Protein AF-A0A821ZAD5-F1 (afdb_monomer_lite)

pLDDT: mean 83.88, std 9.3, range [55.62, 96.25]

Structure (mmCIF, N/CA/C/O backbone):
data_AF-A0A821ZAD5-F1
#
_entry.id   AF-A0A821ZAD5-F1
#
loop_
_atom_site.group_PDB
_atom_site.id
_atom_site.type_symbol
_atom_site.label_atom_id
_atom_site.label_alt_id
_atom_site.label_comp_id
_atom_site.label_asym_id
_atom_site.label_entity_id
_atom_site.label_seq_id
_atom_site.pdbx_PDB_ins_code
_atom_site.Cartn_x
_atom_site.Cartn_y
_atom_site.Cartn_z
_atom_site.occupancy
_atom_site.B_iso_or_equiv
_atom_site.auth_seq_id
_atom_site.auth_comp_id
_atom_site.auth_asym_id
_atom_site.auth_atom_id
_atom_site.pdbx_PDB_model_num
ATOM 1 N N . MET A 1 1 ? -7.448 2.677 -3.774 1.00 64.00 1 MET A N 1
ATOM 2 C CA . MET A 1 1 ? -8.895 2.393 -3.935 1.00 64.00 1 MET A CA 1
ATOM 3 C C . MET A 1 1 ? -9.328 1.133 -3.198 1.00 64.00 1 MET A 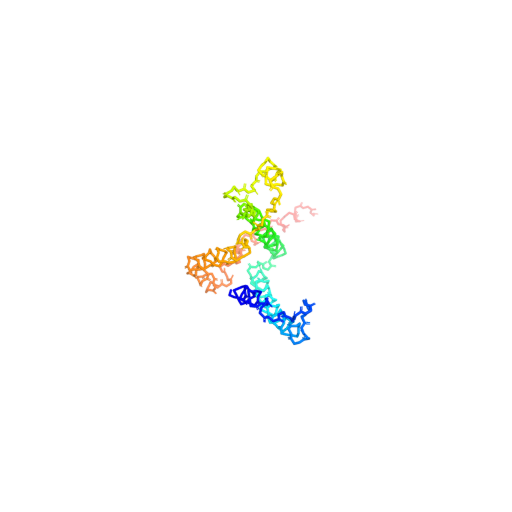C 1
ATOM 5 O O . MET A 1 1 ? -10.256 1.226 -2.411 1.00 64.00 1 MET A O 1
ATOM 9 N N . VAL A 1 2 ? -8.631 -0.002 -3.341 1.00 78.38 2 VAL A N 1
ATOM 10 C CA . VAL A 1 2 ? -8.963 -1.233 -2.590 1.00 78.38 2 VAL A CA 1
ATOM 11 C C . VAL A 1 2 ? -8.879 -1.059 -1.061 1.00 78.38 2 VAL A C 1
ATOM 13 O O . VAL A 1 2 ? -9.683 -1.635 -0.340 1.00 78.38 2 VAL A O 1
ATOM 16 N N . GLY A 1 3 ? -8.003 -0.179 -0.558 1.00 82.19 3 GLY A N 1
ATOM 17 C CA . GLY A 1 3 ? -7.950 0.165 0.872 1.00 82.19 3 GLY A CA 1
ATOM 18 C C . GLY A 1 3 ? -9.243 0.775 1.436 1.00 82.19 3 GLY A C 1
ATOM 19 O O . GLY A 1 3 ? -9.607 0.468 2.564 1.00 82.19 3 GLY A O 1
ATOM 20 N N . ILE A 1 4 ? -9.991 1.559 0.645 1.00 86.50 4 ILE A N 1
ATOM 21 C CA . ILE A 1 4 ? -11.303 2.086 1.067 1.00 86.50 4 ILE A CA 1
ATOM 22 C C . ILE A 1 4 ? -12.317 0.943 1.163 1.00 86.50 4 ILE A C 1
ATOM 24 O O . ILE A 1 4 ? -13.084 0.882 2.115 1.00 86.50 4 ILE A O 1
ATOM 28 N N . ILE A 1 5 ? -12.294 0.014 0.201 1.00 86.69 5 ILE A N 1
ATOM 29 C CA . ILE A 1 5 ? -13.182 -1.158 0.192 1.00 86.69 5 ILE A CA 1
ATOM 30 C C . ILE A 1 5 ? -12.944 -2.009 1.447 1.00 86.69 5 ILE A C 1
ATOM 32 O O . ILE A 1 5 ? -13.899 -2.396 2.114 1.00 86.69 5 ILE A O 1
ATOM 36 N N . MET A 1 6 ? -11.677 -2.235 1.807 1.00 86.25 6 MET A N 1
ATOM 37 C CA . MET A 1 6 ? -11.309 -2.945 3.036 1.00 86.25 6 MET A CA 1
ATOM 38 C C . MET A 1 6 ? -11.758 -2.191 4.293 1.00 86.25 6 MET A C 1
ATOM 40 O O . MET A 1 6 ? -12.313 -2.807 5.195 1.00 86.25 6 MET A O 1
ATOM 44 N N . ALA A 1 7 ? -11.594 -0.866 4.344 1.00 88.75 7 ALA A N 1
ATOM 45 C CA . ALA A 1 7 ? -12.035 -0.075 5.490 1.00 88.75 7 ALA A CA 1
ATOM 46 C C . ALA A 1 7 ? -13.561 -0.099 5.670 1.00 88.75 7 ALA A C 1
ATOM 48 O O . ALA A 1 7 ? -14.046 -0.258 6.787 1.00 88.75 7 ALA A O 1
ATOM 49 N N . VAL A 1 8 ? -14.325 -0.014 4.577 1.00 88.50 8 VAL A N 1
ATOM 50 C CA . VAL A 1 8 ? -15.790 -0.159 4.607 1.00 88.50 8 VAL A CA 1
ATOM 51 C C . VAL A 1 8 ? -16.188 -1.564 5.064 1.00 88.50 8 VAL A C 1
ATOM 53 O O . VAL A 1 8 ? -17.095 -1.708 5.880 1.00 88.50 8 VAL A O 1
ATOM 56 N N . PHE A 1 9 ? -15.492 -2.602 4.597 1.00 89.94 9 PHE A N 1
ATOM 57 C CA . PHE A 1 9 ? -15.729 -3.975 5.042 1.00 89.94 9 PHE A CA 1
ATOM 58 C C . PHE A 1 9 ? -15.503 -4.140 6.557 1.00 89.94 9 PHE A C 1
ATOM 60 O O . PHE A 1 9 ? -16.362 -4.685 7.255 1.00 89.94 9 PHE A O 1
ATOM 67 N N . VAL A 1 10 ? -14.403 -3.597 7.089 1.00 89.19 10 VAL A N 1
ATOM 68 C CA . VAL A 1 10 ? -14.115 -3.598 8.536 1.00 89.19 10 VAL A CA 1
ATOM 69 C C . VAL A 1 10 ? -15.172 -2.804 9.310 1.00 89.19 10 VAL A C 1
ATOM 71 O O . VAL A 1 10 ? -15.643 -3.263 10.347 1.00 89.19 10 VAL A O 1
ATOM 74 N N . TYR A 1 11 ? -15.627 -1.670 8.778 1.00 88.56 11 TYR A N 1
ATOM 75 C CA . TYR A 1 11 ? -16.663 -0.855 9.416 1.00 88.56 11 TYR A CA 1
ATOM 76 C C . TYR A 1 11 ? -18.010 -1.583 9.554 1.00 88.56 11 TYR A C 1
ATOM 78 O O . TYR A 1 11 ? -18.692 -1.438 10.565 1.00 88.56 11 TYR A O 1
ATOM 86 N N . ILE A 1 12 ? -18.390 -2.397 8.564 1.00 89.06 12 ILE A N 1
ATOM 87 C CA . ILE A 1 12 ? -19.655 -3.155 8.579 1.00 89.06 12 ILE A CA 1
ATOM 88 C C . ILE A 1 12 ? -19.519 -4.462 9.386 1.00 89.06 12 ILE A C 1
ATOM 90 O O . ILE A 1 12 ? -20.517 -5.017 9.837 1.00 89.06 12 ILE A O 1
ATOM 94 N N . THR A 1 13 ? -18.297 -4.941 9.637 1.00 88.44 13 THR A N 1
ATOM 95 C CA . THR A 1 13 ? -18.014 -6.179 10.390 1.00 88.44 13 THR A CA 1
ATOM 96 C C . THR A 1 13 ? -18.808 -6.341 11.699 1.00 88.44 13 THR A C 1
ATOM 98 O O . THR A 1 13 ? -19.394 -7.411 11.876 1.00 88.44 13 THR A O 1
ATOM 101 N N . PRO A 1 14 ? -18.918 -5.341 12.602 1.00 85.19 14 PRO A N 1
ATOM 102 C CA . PRO A 1 14 ? -19.726 -5.480 13.820 1.00 85.19 14 PRO A CA 1
ATOM 103 C C . PRO A 1 14 ? -21.213 -5.771 13.553 1.00 85.19 14 PRO A C 1
ATOM 105 O O . PRO A 1 14 ? -21.860 -6.411 14.374 1.00 85.19 14 PRO A O 1
ATOM 108 N N . SER A 1 15 ? -21.760 -5.385 12.395 1.00 84.06 15 SER A N 1
ATOM 109 C CA . SER A 1 15 ? -23.145 -5.703 12.012 1.00 84.06 15 SER A CA 1
ATOM 110 C C . SER A 1 15 ? -23.367 -7.184 11.684 1.00 84.06 15 SER A C 1
ATOM 112 O O . SER A 1 15 ? -24.512 -7.628 11.661 1.00 84.06 15 SER A O 1
ATOM 114 N N . PHE A 1 16 ? -22.304 -7.940 11.399 1.00 82.06 16 PHE A N 1
ATOM 115 C CA . PHE A 1 16 ? -22.363 -9.376 11.106 1.00 82.06 16 PHE A CA 1
ATOM 116 C C . PHE A 1 16 ? -22.071 -10.248 12.335 1.00 82.06 16 PHE A C 1
ATOM 118 O O . PHE A 1 16 ? -21.968 -11.470 12.213 1.00 82.06 16 PHE A O 1
ATOM 125 N N . GLN A 1 17 ? -21.898 -9.632 13.507 1.00 86.75 17 GLN A N 1
ATOM 126 C CA . GLN A 1 17 ? -21.612 -10.335 14.747 1.00 86.75 17 GLN A CA 1
ATOM 127 C C . GLN A 1 17 ? -22.886 -10.990 15.298 1.00 86.75 17 GLN A C 1
ATOM 129 O O . GLN A 1 17 ? -23.890 -10.318 15.534 1.00 86.75 17 GLN A O 1
ATOM 134 N N . ASN A 1 18 ? -22.840 -12.304 15.531 1.00 83.31 18 ASN A N 1
ATOM 135 C CA . ASN A 1 18 ? -23.929 -13.020 16.195 1.00 83.31 18 ASN A CA 1
ATOM 136 C C . ASN A 1 18 ? -23.957 -12.697 17.700 1.00 83.31 18 ASN A C 1
ATOM 138 O O . ASN A 1 18 ? -22.949 -12.278 18.273 1.00 83.31 18 ASN A O 1
ATOM 142 N N . SER A 1 19 ? -25.083 -12.967 18.369 1.00 80.44 19 SER A N 1
ATOM 143 C CA . SER A 1 19 ? -25.269 -12.738 19.815 1.00 80.44 19 SER A CA 1
ATOM 144 C C . SER A 1 19 ? -24.193 -13.391 20.698 1.00 80.44 19 SER A C 1
ATOM 146 O O . SER A 1 19 ? -23.847 -12.847 21.744 1.00 80.44 19 SER A O 1
ATOM 148 N N . ASP A 1 20 ? -23.596 -14.497 20.241 1.00 82.19 20 ASP A N 1
ATOM 149 C CA . ASP A 1 20 ? -22.521 -15.221 20.939 1.00 82.19 20 ASP A CA 1
ATOM 150 C C . ASP A 1 20 ? -21.118 -14.641 20.680 1.00 82.19 20 ASP A C 1
ATOM 152 O O . ASP A 1 20 ? -20.106 -15.263 21.003 1.00 82.19 20 ASP A O 1
ATOM 156 N N . LYS A 1 21 ? -21.034 -13.458 20.055 1.00 81.38 21 LYS A N 1
ATOM 157 C CA . LYS A 1 21 ? -19.792 -12.818 19.585 1.00 81.38 21 LYS A CA 1
ATOM 158 C C . LYS A 1 21 ? -19.001 -13.640 18.560 1.00 81.38 21 LYS A C 1
ATOM 160 O O . LYS A 1 21 ? -17.848 -13.316 18.282 1.00 81.38 21 LYS A O 1
ATOM 165 N N . THR A 1 22 ? -19.610 -14.668 17.977 1.00 85.75 22 THR A N 1
ATOM 166 C CA . THR A 1 22 ? -19.020 -15.480 16.912 1.00 85.75 22 THR A CA 1
ATOM 167 C C . THR A 1 22 ? -19.335 -14.887 15.542 1.00 85.75 22 THR A C 1
ATOM 169 O O . THR A 1 22 ? -20.386 -14.273 15.336 1.00 85.75 22 THR A O 1
ATOM 172 N N . PHE A 1 23 ? -18.418 -15.079 14.593 1.00 87.69 23 PHE A N 1
ATOM 173 C CA . PHE A 1 23 ? -18.646 -14.723 13.198 1.00 87.69 23 PHE A CA 1
ATOM 174 C C . PHE A 1 23 ? -19.044 -15.971 12.401 1.00 87.69 23 PHE A C 1
ATOM 176 O O . PHE A 1 23 ? -18.414 -17.022 12.540 1.00 87.69 23 PHE A O 1
ATOM 183 N N . PRO A 1 24 ? -20.083 -15.887 11.563 1.00 89.00 24 PRO A N 1
ATOM 184 C CA . PRO A 1 24 ? -20.506 -16.994 10.717 1.00 89.00 24 PRO A CA 1
ATOM 185 C C . PRO A 1 24 ? -19.521 -17.250 9.565 1.00 89.00 24 PRO A C 1
ATOM 187 O O . PRO A 1 24 ? -18.779 -16.367 9.138 1.00 89.00 24 PRO A O 1
ATOM 190 N N . TRP A 1 25 ? -19.536 -18.468 9.016 1.00 88.25 25 TRP A N 1
ATOM 191 C CA . TRP A 1 25 ? -18.567 -18.916 8.005 1.00 88.25 25 TRP A CA 1
ATOM 192 C C . TRP A 1 25 ? -18.526 -18.032 6.742 1.00 88.25 25 TRP A C 1
ATOM 194 O O . TRP A 1 25 ? -17.450 -17.796 6.194 1.00 88.25 25 TRP A O 1
ATOM 204 N N . TYR A 1 26 ? -19.673 -17.487 6.316 1.00 89.12 26 TYR A N 1
ATOM 205 C CA . TYR A 1 26 ? -19.771 -16.650 5.116 1.00 89.12 26 TYR A CA 1
ATOM 206 C C . TYR A 1 26 ? -18.964 -15.350 5.227 1.00 89.12 26 TYR A C 1
ATOM 208 O O . TYR A 1 26 ? -18.460 -14.857 4.218 1.00 89.12 26 TYR A O 1
ATOM 216 N N . TYR A 1 27 ? -18.800 -14.809 6.440 1.00 90.50 27 TYR A N 1
ATOM 217 C CA . TYR A 1 27 ? -17.983 -13.621 6.681 1.00 90.50 27 TYR A CA 1
ATOM 218 C C . TYR A 1 27 ? -16.513 -13.900 6.342 1.00 90.50 27 TYR A C 1
ATOM 220 O O . TYR A 1 27 ? -15.884 -13.130 5.616 1.00 90.50 27 TYR A O 1
ATOM 228 N N . TYR A 1 28 ? -15.987 -15.043 6.791 1.00 90.19 28 TYR A N 1
ATOM 229 C CA . TYR A 1 28 ? -14.612 -15.451 6.500 1.00 90.19 28 TYR A CA 1
ATOM 230 C C . TYR A 1 28 ? -14.405 -15.730 5.011 1.00 90.19 28 TYR A C 1
ATOM 232 O O . TYR A 1 28 ? -13.406 -15.295 4.441 1.00 90.19 28 TYR A O 1
ATOM 240 N N . THR A 1 29 ? -15.359 -16.400 4.356 1.00 91.75 29 THR A N 1
ATOM 241 C CA . THR A 1 29 ? -15.294 -16.637 2.907 1.00 91.75 29 THR A CA 1
ATOM 242 C C . THR A 1 29 ? -15.260 -15.322 2.127 1.00 91.75 29 THR A C 1
ATOM 244 O O . THR A 1 29 ? -14.424 -15.161 1.238 1.00 91.75 29 THR A O 1
ATOM 247 N N . LEU A 1 30 ? -16.107 -14.353 2.486 1.00 90.88 30 LEU A N 1
ATOM 248 C CA . LEU A 1 30 ? -16.121 -13.033 1.856 1.00 90.88 30 LEU A CA 1
ATOM 249 C C . LEU A 1 30 ? -14.806 -12.271 2.091 1.00 90.88 30 LEU A C 1
ATOM 251 O O . LEU A 1 30 ? -14.242 -11.728 1.140 1.00 90.88 30 LEU A O 1
ATOM 255 N N . ALA A 1 31 ? -14.280 -12.281 3.319 1.00 91.50 31 ALA A N 1
ATOM 256 C CA . ALA A 1 31 ? -13.003 -11.646 3.649 1.00 91.50 31 ALA A CA 1
ATOM 257 C C . ALA A 1 31 ? -11.843 -12.219 2.815 1.00 91.50 31 ALA A C 1
ATOM 259 O O . ALA A 1 31 ? -11.036 -11.462 2.273 1.00 91.50 31 ALA A O 1
ATOM 260 N N . ILE A 1 32 ? -11.791 -13.547 2.659 1.00 93.56 32 ILE A N 1
ATOM 261 C CA . ILE A 1 32 ? -10.778 -14.231 1.844 1.00 93.56 32 ILE A CA 1
ATOM 262 C C . ILE A 1 32 ? -10.881 -13.809 0.377 1.00 93.56 32 ILE A C 1
ATOM 264 O O . ILE A 1 32 ? -9.859 -13.520 -0.240 1.00 93.56 32 ILE A O 1
ATOM 268 N N . ILE A 1 33 ? -12.092 -13.731 -0.181 1.00 92.81 33 ILE A N 1
ATOM 269 C CA . ILE A 1 33 ? -12.297 -13.323 -1.579 1.00 92.81 33 ILE A CA 1
ATOM 270 C C . ILE A 1 33 ? -11.820 -11.883 -1.803 1.00 92.81 33 ILE A C 1
ATOM 272 O O . ILE A 1 33 ? -11.069 -11.624 -2.745 1.00 92.81 33 ILE A O 1
ATOM 276 N N . ILE A 1 34 ? -12.211 -10.949 -0.931 1.00 91.69 34 ILE A N 1
ATOM 277 C CA . ILE A 1 34 ? -11.793 -9.543 -1.043 1.00 91.69 34 ILE A CA 1
ATOM 278 C C . ILE A 1 34 ? -10.267 -9.435 -0.922 1.00 91.69 34 ILE A C 1
ATOM 280 O O . ILE A 1 34 ? -9.627 -8.743 -1.720 1.00 91.69 34 ILE A O 1
ATOM 284 N N . TYR A 1 35 ? -9.668 -10.157 0.028 1.00 91.56 35 TYR A N 1
ATOM 285 C CA . TYR A 1 35 ? -8.220 -10.193 0.197 1.00 91.56 35 TYR A CA 1
ATOM 286 C C . TYR A 1 35 ? -7.504 -10.792 -1.021 1.00 91.56 35 TYR A C 1
ATOM 288 O O . TYR A 1 35 ? -6.493 -10.248 -1.463 1.00 91.56 35 TYR A O 1
ATOM 296 N N . ALA A 1 36 ? -8.036 -11.860 -1.615 1.00 94.00 36 ALA A N 1
ATOM 297 C CA . ALA A 1 36 ? -7.473 -12.467 -2.818 1.00 94.00 36 ALA A CA 1
ATOM 298 C C . ALA A 1 36 ? -7.483 -11.490 -4.003 1.00 94.00 36 ALA A C 1
ATOM 300 O O . ALA A 1 36 ? -6.465 -11.318 -4.674 1.00 94.00 36 ALA A O 1
ATOM 301 N N . ILE A 1 37 ? -8.597 -10.785 -4.219 1.00 92.12 37 ILE A N 1
ATOM 302 C CA . ILE A 1 37 ? -8.702 -9.747 -5.254 1.00 92.12 37 ILE A CA 1
ATOM 303 C C . ILE A 1 37 ? -7.678 -8.634 -5.000 1.00 92.12 37 ILE A C 1
ATOM 305 O O . ILE A 1 37 ? -6.969 -8.220 -5.919 1.00 92.12 37 ILE A O 1
ATOM 309 N N . HIS A 1 38 ? -7.557 -8.175 -3.752 1.00 91.00 38 HIS A N 1
ATOM 310 C CA . HIS A 1 38 ? -6.559 -7.181 -3.369 1.00 91.00 38 HIS A CA 1
ATOM 311 C C . HIS A 1 38 ? -5.131 -7.638 -3.700 1.00 91.00 38 HIS A C 1
ATOM 313 O O . HIS A 1 38 ? -4.372 -6.875 -4.301 1.00 91.00 38 HIS A O 1
ATOM 319 N N . GLN A 1 39 ? -4.788 -8.887 -3.377 1.00 93.69 39 GLN A N 1
ATOM 320 C CA . GLN A 1 39 ? -3.479 -9.458 -3.686 1.00 93.69 39 GLN A CA 1
ATOM 321 C C . GLN A 1 39 ? -3.207 -9.486 -5.192 1.00 93.69 39 GLN A C 1
ATOM 323 O O . GLN A 1 39 ? -2.132 -9.071 -5.621 1.00 93.69 39 GLN A O 1
ATOM 328 N N . ILE A 1 40 ? -4.184 -9.881 -6.013 1.00 94.62 40 ILE A N 1
ATOM 329 C CA . ILE A 1 40 ? -4.034 -9.892 -7.476 1.00 94.62 40 ILE A CA 1
ATOM 330 C C . ILE A 1 40 ? -3.648 -8.500 -7.995 1.00 94.62 40 ILE A C 1
ATOM 332 O O . ILE A 1 40 ? -2.704 -8.377 -8.778 1.00 94.62 40 ILE A O 1
ATOM 336 N N . PHE A 1 41 ? -4.327 -7.439 -7.554 1.00 92.06 41 PHE A N 1
ATOM 337 C CA . PHE A 1 41 ? -3.987 -6.078 -7.978 1.00 92.06 41 PHE A CA 1
ATOM 338 C C . PHE A 1 41 ? -2.588 -5.649 -7.520 1.00 92.06 41 PHE A C 1
ATOM 340 O O . PHE A 1 41 ? -1.840 -5.073 -8.314 1.00 92.06 41 PHE A O 1
ATOM 347 N N . LEU A 1 42 ? -2.214 -5.957 -6.274 1.00 90.75 42 LEU A N 1
ATOM 348 C CA . LEU A 1 42 ? -0.884 -5.645 -5.744 1.00 90.75 42 LEU A CA 1
ATOM 349 C C . LEU A 1 42 ? 0.230 -6.345 -6.529 1.00 90.75 42 LEU A C 1
ATOM 351 O O . LEU A 1 42 ? 1.216 -5.703 -6.896 1.00 90.75 42 LEU A O 1
ATOM 355 N N . TYR A 1 43 ? 0.067 -7.635 -6.824 1.00 93.88 43 TYR A N 1
ATOM 356 C CA . TYR A 1 43 ? 1.057 -8.392 -7.586 1.00 93.88 43 TYR A CA 1
ATOM 357 C C . TYR A 1 43 ? 1.180 -7.892 -9.023 1.00 93.88 43 TYR A C 1
ATOM 359 O O . TYR A 1 43 ? 2.298 -7.722 -9.504 1.00 93.88 43 TYR A O 1
ATOM 367 N N . ASN A 1 44 ? 0.065 -7.584 -9.691 1.00 94.81 44 ASN A N 1
ATOM 368 C CA . ASN A 1 44 ? 0.110 -7.014 -11.039 1.00 94.81 44 ASN A CA 1
ATOM 369 C C . ASN A 1 44 ? 0.865 -5.678 -11.064 1.00 94.81 44 ASN A C 1
ATOM 371 O O . ASN A 1 44 ? 1.754 -5.494 -11.892 1.00 94.81 44 ASN A O 1
ATOM 375 N N . MET A 1 45 ? 0.577 -4.779 -10.118 1.00 92.06 45 MET A N 1
ATOM 376 C CA . MET A 1 45 ? 1.288 -3.503 -10.003 1.00 92.06 45 MET A CA 1
ATOM 377 C C . MET A 1 45 ? 2.792 -3.708 -9.770 1.00 92.06 45 MET A C 1
ATOM 379 O O . MET A 1 45 ? 3.613 -3.052 -10.415 1.00 92.06 45 MET A O 1
ATOM 383 N N . PHE A 1 46 ? 3.159 -4.638 -8.884 1.00 91.88 46 PHE A N 1
ATOM 384 C CA . PHE A 1 46 ? 4.556 -4.956 -8.598 1.00 91.88 46 PHE A CA 1
ATOM 385 C C . PHE A 1 46 ? 5.290 -5.495 -9.832 1.00 91.88 46 PHE A C 1
ATOM 387 O O . PHE A 1 46 ? 6.387 -5.033 -10.146 1.00 91.88 46 PHE A O 1
ATOM 394 N N . VAL A 1 47 ? 4.675 -6.423 -10.568 1.00 94.06 47 VAL A N 1
ATOM 395 C CA . VAL A 1 47 ? 5.262 -6.987 -11.791 1.00 94.06 47 VAL A CA 1
ATOM 396 C C . VAL A 1 47 ? 5.415 -5.914 -12.871 1.00 94.06 47 VAL A C 1
ATOM 398 O O . VAL A 1 47 ? 6.473 -5.836 -13.493 1.00 94.06 47 VAL A O 1
ATOM 401 N N . SER A 1 48 ? 4.422 -5.038 -13.064 1.00 92.94 48 SER A N 1
ATOM 402 C CA . SER A 1 48 ? 4.530 -3.924 -14.018 1.00 92.94 48 SER A CA 1
ATOM 403 C C . SER A 1 48 ? 5.669 -2.959 -13.669 1.00 92.94 48 SER A C 1
ATOM 405 O O . SER A 1 48 ? 6.406 -2.537 -14.559 1.00 92.94 48 SER A O 1
ATOM 407 N N . GLN A 1 49 ? 5.859 -2.642 -12.385 1.00 91.88 49 GLN A N 1
ATOM 408 C CA . GLN A 1 49 ? 6.973 -1.808 -11.928 1.00 91.88 49 GLN A CA 1
ATOM 409 C C . GLN A 1 49 ? 8.330 -2.471 -12.202 1.00 91.88 49 GLN A C 1
ATOM 411 O O . GLN A 1 49 ? 9.236 -1.825 -12.726 1.00 91.88 49 GLN A O 1
ATOM 416 N N . MET A 1 50 ? 8.464 -3.763 -11.896 1.00 91.62 50 MET A N 1
ATOM 417 C CA . MET A 1 50 ? 9.705 -4.507 -12.133 1.00 91.62 50 MET A CA 1
ATOM 418 C C . MET A 1 50 ? 10.026 -4.639 -13.624 1.00 91.62 50 MET A C 1
ATOM 420 O O . MET A 1 50 ? 11.182 -4.494 -14.019 1.00 91.62 50 MET A O 1
ATOM 424 N N . ALA A 1 51 ? 9.006 -4.830 -14.465 1.00 91.38 51 ALA A N 1
ATOM 425 C CA . ALA A 1 51 ? 9.165 -4.805 -15.914 1.00 91.38 51 ALA A CA 1
ATOM 426 C C . ALA A 1 51 ? 9.660 -3.433 -16.397 1.00 91.38 51 ALA A C 1
ATOM 428 O O . ALA A 1 51 ? 10.597 -3.364 -17.187 1.00 91.38 51 ALA A O 1
ATOM 429 N N . PHE A 1 52 ? 9.102 -2.335 -15.878 1.00 89.06 52 PHE A N 1
ATOM 430 C CA . PHE A 1 52 ? 9.570 -0.988 -16.207 1.00 89.06 52 PHE A CA 1
ATOM 431 C C . PHE A 1 52 ? 11.029 -0.753 -15.780 1.00 89.06 52 PHE A C 1
ATOM 433 O O . PHE A 1 52 ? 11.812 -0.212 -16.558 1.00 89.06 52 PHE A O 1
ATOM 440 N N . PHE A 1 53 ? 11.434 -1.212 -14.591 1.00 89.50 53 PHE A N 1
ATOM 441 C CA . PHE A 1 53 ? 12.830 -1.115 -14.144 1.00 89.50 53 PHE A CA 1
ATOM 442 C C . PHE A 1 53 ? 13.794 -1.904 -15.022 1.00 89.50 53 PHE A C 1
ATOM 444 O O . PHE A 1 53 ? 14.883 -1.416 -15.317 1.00 89.50 53 PHE A O 1
ATOM 451 N N . ALA A 1 54 ? 13.396 -3.093 -15.471 1.00 88.06 54 ALA A N 1
ATOM 452 C CA . ALA A 1 54 ? 14.195 -3.874 -16.405 1.00 88.06 54 ALA A CA 1
ATOM 453 C C . ALA A 1 54 ? 14.334 -3.159 -17.759 1.00 88.06 54 ALA A C 1
ATOM 455 O O . ALA A 1 54 ? 15.427 -3.109 -18.314 1.00 88.06 54 ALA A O 1
ATOM 456 N N . LEU A 1 55 ? 13.251 -2.561 -18.263 1.00 86.56 55 LEU A N 1
ATOM 457 C CA . LEU A 1 55 ? 13.243 -1.859 -19.548 1.00 86.56 55 LEU A CA 1
ATOM 458 C C . LEU A 1 55 ? 14.080 -0.573 -19.539 1.00 86.56 55 LEU A C 1
ATOM 460 O O . LEU A 1 55 ? 14.723 -0.251 -20.536 1.00 86.56 55 LEU A O 1
ATOM 464 N N . VAL A 1 56 ? 14.065 0.163 -18.425 1.00 86.31 56 VAL A N 1
ATOM 465 C CA . VAL A 1 56 ? 14.798 1.429 -18.286 1.00 86.31 56 VAL A CA 1
ATOM 466 C C . VAL A 1 56 ? 16.290 1.225 -18.010 1.00 86.31 56 VAL A C 1
ATOM 468 O O . VAL A 1 56 ? 17.094 2.133 -18.211 1.00 86.31 56 VAL A O 1
ATOM 471 N N . SER A 1 57 ? 16.664 0.037 -17.534 1.00 87.19 57 SER A N 1
ATOM 472 C CA . SER A 1 57 ? 18.045 -0.308 -17.220 1.00 87.19 57 SER A CA 1
ATOM 473 C C . SER A 1 57 ? 18.838 -0.530 -18.511 1.00 87.19 57 SER A C 1
ATOM 475 O O . SER A 1 57 ? 18.497 -1.379 -19.330 1.00 87.19 57 SER A O 1
ATOM 477 N N . A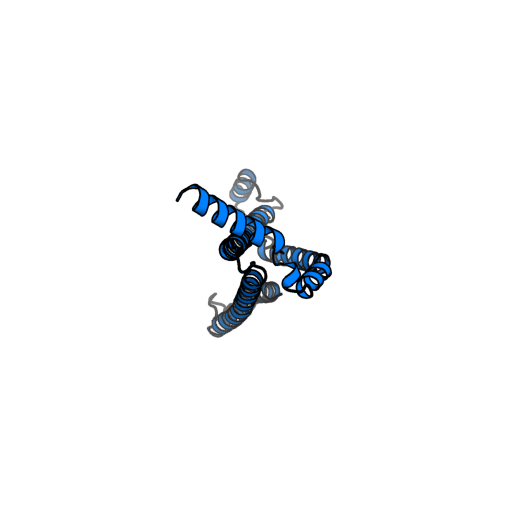SP A 1 58 ? 19.910 0.240 -18.704 1.00 80.81 58 ASP A N 1
ATOM 478 C CA . ASP A 1 58 ? 20.761 0.146 -19.897 1.00 80.81 58 ASP A CA 1
ATOM 479 C C . ASP A 1 58 ? 21.354 -1.271 -20.063 1.00 80.81 58 ASP A C 1
ATOM 481 O O . ASP A 1 58 ? 21.898 -1.796 -19.096 1.00 80.81 58 ASP A O 1
ATOM 485 N N . PRO A 1 59 ? 21.351 -1.885 -21.261 1.00 76.00 59 PRO A N 1
ATOM 486 C CA . PRO A 1 59 ? 21.923 -3.217 -21.483 1.00 76.00 59 PRO A CA 1
ATOM 487 C C . PRO A 1 59 ? 23.380 -3.396 -21.021 1.00 76.00 59 PRO A C 1
ATOM 489 O O . PRO A 1 59 ? 23.779 -4.509 -20.688 1.00 76.00 59 PRO A O 1
ATOM 492 N N . LYS A 1 60 ? 24.185 -2.327 -20.998 1.00 73.62 60 LYS A N 1
ATOM 493 C CA . LYS A 1 60 ? 25.612 -2.375 -20.637 1.00 73.62 60 LYS A CA 1
ATOM 494 C C . LYS A 1 60 ? 25.877 -2.246 -19.135 1.00 73.62 60 LYS A C 1
ATOM 496 O O . LYS A 1 60 ? 26.880 -2.768 -18.665 1.00 73.62 60 LYS A O 1
ATOM 501 N N . ILE A 1 61 ? 25.006 -1.563 -18.383 1.00 82.31 61 ILE A N 1
ATOM 502 C CA . ILE A 1 61 ? 25.144 -1.350 -16.920 1.00 82.31 61 ILE A CA 1
ATOM 503 C C . ILE A 1 61 ? 23.827 -1.688 -16.189 1.00 82.31 61 ILE A C 1
ATOM 505 O O . ILE A 1 61 ? 23.486 -1.140 -15.138 1.00 82.31 61 ILE A O 1
ATOM 509 N N . GLY A 1 62 ? 23.046 -2.601 -16.762 1.00 83.50 62 GLY A N 1
ATOM 510 C CA . GLY A 1 62 ? 21.665 -2.833 -16.348 1.00 83.50 62 GLY A CA 1
ATOM 511 C C . GLY A 1 62 ? 21.556 -3.468 -14.970 1.00 83.50 62 GLY A C 1
ATOM 512 O O . GLY A 1 62 ? 20.646 -3.137 -14.219 1.00 83.50 62 GLY A O 1
ATOM 513 N N . GLY A 1 63 ? 22.532 -4.299 -14.590 1.00 87.12 63 GLY A N 1
ATOM 514 C CA . GLY A 1 63 ? 22.587 -4.911 -13.259 1.00 87.12 63 GLY A CA 1
ATOM 515 C C . GLY A 1 63 ? 22.659 -3.881 -12.127 1.00 87.12 63 GLY A C 1
ATOM 516 O O . GLY A 1 63 ? 21.948 -4.008 -11.127 1.00 87.12 63 GLY A O 1
ATOM 517 N N . THR A 1 64 ? 23.453 -2.818 -12.299 1.00 90.44 64 T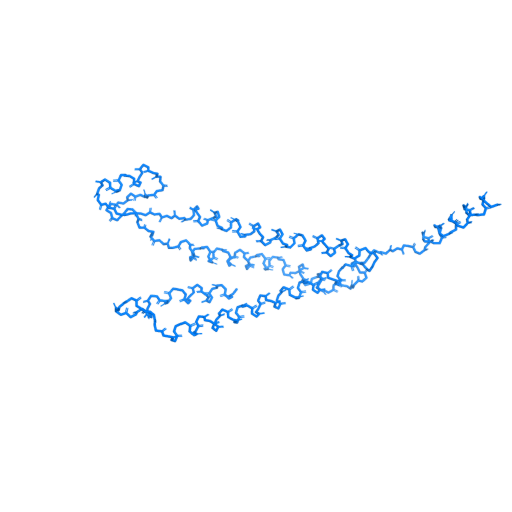HR A N 1
ATOM 518 C CA . THR A 1 64 ? 23.585 -1.747 -11.299 1.00 90.44 64 THR A CA 1
ATOM 519 C C . THR A 1 64 ? 22.319 -0.898 -11.221 1.00 90.44 64 THR A C 1
ATOM 521 O O . THR A 1 64 ? 21.826 -0.651 -10.121 1.00 90.44 64 THR A O 1
ATOM 524 N N . TYR A 1 65 ? 21.750 -0.492 -12.365 1.00 89.62 65 TYR A N 1
ATOM 525 C CA . TYR A 1 65 ? 20.510 0.295 -12.389 1.00 89.62 65 TYR A CA 1
ATOM 526 C C . TYR A 1 65 ? 19.315 -0.483 -11.832 1.00 89.62 65 TYR A C 1
ATOM 528 O O . TYR A 1 65 ? 18.578 0.049 -11.002 1.00 89.62 65 TYR A O 1
ATOM 536 N N . MET A 1 66 ? 19.167 -1.756 -12.200 1.00 89.75 66 MET A N 1
ATOM 537 C CA . MET A 1 66 ? 18.094 -2.616 -11.704 1.00 89.75 66 MET A CA 1
ATOM 538 C C . MET A 1 66 ? 18.196 -2.823 -10.189 1.00 89.75 66 MET A C 1
ATOM 540 O O . MET A 1 66 ? 17.199 -2.699 -9.480 1.00 89.75 66 MET A O 1
ATOM 544 N N . THR A 1 67 ? 19.405 -3.065 -9.669 1.00 93.31 67 THR A N 1
ATOM 545 C CA . THR A 1 67 ? 19.620 -3.227 -8.222 1.00 93.31 67 THR A CA 1
ATOM 546 C C . THR A 1 67 ? 19.343 -1.929 -7.468 1.00 93.31 67 THR A C 1
ATOM 548 O O . THR A 1 67 ? 18.637 -1.949 -6.462 1.00 93.31 67 THR A O 1
ATOM 551 N N . LEU A 1 68 ? 19.832 -0.787 -7.961 1.00 92.69 68 LEU A N 1
ATOM 552 C CA . LEU A 1 68 ? 19.587 0.516 -7.339 1.00 92.69 68 LEU A CA 1
ATOM 553 C C . LEU A 1 68 ? 18.089 0.848 -7.279 1.00 92.69 68 LEU A C 1
ATOM 555 O O . LEU A 1 68 ? 17.593 1.266 -6.232 1.00 92.69 68 LEU A O 1
ATOM 559 N N . LEU A 1 69 ? 17.363 0.640 -8.380 1.00 91.44 69 LEU A N 1
ATOM 560 C CA . LEU A 1 69 ? 15.921 0.889 -8.453 1.00 91.44 69 LEU A CA 1
ATOM 561 C C . LEU A 1 69 ? 15.131 -0.045 -7.527 1.00 91.44 69 LEU A C 1
ATOM 563 O O . LEU A 1 69 ? 14.174 0.397 -6.882 1.00 91.44 69 LEU A O 1
ATOM 567 N N . ASN A 1 70 ? 15.560 -1.302 -7.397 1.00 90.69 70 ASN A N 1
ATOM 568 C CA . ASN A 1 70 ? 14.988 -2.248 -6.438 1.00 90.69 70 ASN A CA 1
ATOM 569 C C . ASN A 1 70 ? 15.221 -1.800 -4.993 1.00 90.69 70 ASN A C 1
ATOM 571 O O . ASN A 1 70 ? 14.276 -1.785 -4.205 1.00 90.69 70 ASN A O 1
ATOM 575 N N . THR A 1 71 ? 16.437 -1.367 -4.654 1.00 94.56 71 THR A N 1
ATOM 576 C CA . THR A 1 71 ? 16.753 -0.825 -3.324 1.00 94.56 71 THR A CA 1
ATOM 577 C C . THR A 1 71 ? 15.907 0.403 -3.015 1.00 94.56 71 THR A C 1
ATOM 579 O O . THR A 1 71 ? 15.292 0.468 -1.952 1.00 94.56 71 THR A O 1
ATOM 582 N N . LEU A 1 72 ? 15.811 1.349 -3.955 1.00 93.50 72 LEU A N 1
ATOM 583 C CA . LEU A 1 72 ? 14.995 2.550 -3.787 1.00 93.50 72 LEU A CA 1
ATOM 584 C C . LEU A 1 72 ? 13.512 2.206 -3.598 1.00 93.50 72 LEU A C 1
ATOM 586 O O . LEU A 1 72 ? 12.826 2.851 -2.811 1.00 93.50 72 LEU A O 1
ATOM 590 N N . SER A 1 73 ? 13.023 1.174 -4.283 1.00 91.38 73 SER A N 1
ATOM 591 C CA . SER A 1 73 ? 11.627 0.736 -4.190 1.00 91.38 73 SER A CA 1
ATOM 592 C C . SER A 1 73 ? 11.312 0.001 -2.894 1.00 91.38 73 SER A C 1
ATOM 594 O O . SER A 1 73 ? 10.251 0.230 -2.315 1.00 91.38 73 SER A O 1
ATOM 596 N N . ASN A 1 74 ? 12.224 -0.850 -2.420 1.00 91.00 74 ASN A N 1
ATOM 597 C CA . ASN A 1 74 ? 12.074 -1.539 -1.139 1.00 91.00 74 ASN A CA 1
ATOM 598 C C . ASN A 1 74 ? 12.147 -0.540 0.016 1.00 91.00 74 ASN A C 1
ATOM 600 O O . ASN A 1 74 ? 11.226 -0.489 0.828 1.00 91.00 74 ASN A O 1
ATOM 604 N N . LEU A 1 75 ? 13.150 0.348 0.004 1.00 93.56 75 LEU A N 1
ATOM 605 C CA . LEU A 1 75 ? 13.229 1.456 0.954 1.00 93.56 75 LEU A CA 1
ATOM 606 C C . LEU A 1 75 ? 11.948 2.289 0.898 1.00 93.56 75 LEU A C 1
ATOM 608 O O . LEU A 1 75 ? 11.355 2.562 1.937 1.00 93.56 75 LEU A O 1
ATOM 612 N N . GLY A 1 76 ? 11.502 2.603 -0.326 1.00 91.25 76 GLY A N 1
ATOM 613 C CA . GLY A 1 76 ? 10.246 3.254 -0.696 1.00 91.25 76 GLY A CA 1
ATOM 614 C C . GLY A 1 76 ? 9.001 2.698 0.004 1.00 91.25 76 GLY A C 1
ATOM 615 O O . GLY A 1 76 ? 8.099 3.443 0.381 1.00 91.25 76 GLY A O 1
ATOM 616 N N . ARG A 1 77 ? 8.939 1.381 0.170 1.00 87.62 77 ARG A N 1
ATOM 617 C CA . ARG A 1 77 ? 7.823 0.698 0.822 1.00 87.62 77 ARG A CA 1
ATOM 618 C C . ARG A 1 77 ? 7.950 0.739 2.344 1.00 87.62 77 ARG A C 1
ATOM 620 O O . ARG A 1 77 ? 6.967 1.024 3.030 1.00 87.62 77 ARG A O 1
ATOM 627 N N . ASP A 1 78 ? 9.150 0.502 2.856 1.00 89.88 78 ASP A N 1
ATOM 628 C CA . ASP A 1 78 ? 9.397 0.381 4.294 1.00 89.88 78 ASP A CA 1
ATOM 629 C C . ASP A 1 78 ? 9.293 1.728 5.024 1.00 89.88 78 ASP A C 1
ATOM 631 O O . ASP A 1 78 ? 8.719 1.801 6.119 1.00 89.88 78 ASP A O 1
ATOM 635 N N . TRP A 1 79 ? 9.767 2.822 4.407 1.00 92.12 79 TRP A N 1
ATOM 636 C CA . TRP A 1 79 ? 9.630 4.159 5.003 1.00 92.12 79 TRP A CA 1
ATOM 637 C C . TRP A 1 79 ? 8.157 4.542 5.134 1.00 92.12 79 TRP A C 1
ATOM 639 O O . TRP A 1 79 ? 7.745 5.023 6.188 1.00 92.12 79 TRP A O 1
ATOM 649 N N . ALA A 1 80 ? 7.350 4.255 4.106 1.00 89.44 80 ALA A N 1
ATOM 650 C CA . ALA A 1 80 ? 5.930 4.572 4.103 1.00 89.44 80 ALA A CA 1
ATOM 651 C C . ALA A 1 80 ? 5.197 3.837 5.235 1.00 89.44 80 ALA A C 1
ATOM 653 O O . ALA A 1 80 ? 4.462 4.470 5.991 1.00 89.44 80 ALA A O 1
ATOM 654 N N . SER A 1 81 ? 5.452 2.535 5.416 1.00 88.12 81 SER A N 1
ATOM 655 C CA . SER A 1 81 ? 4.850 1.760 6.512 1.00 88.12 81 SER A CA 1
ATOM 656 C C . SER A 1 81 ? 5.228 2.315 7.888 1.00 88.12 81 SER A C 1
ATOM 658 O O . SER A 1 81 ? 4.380 2.409 8.775 1.00 88.12 81 SER A O 1
ATOM 660 N N . THR A 1 82 ? 6.488 2.711 8.069 1.00 91.12 82 THR A N 1
ATOM 661 C CA . THR A 1 82 ? 6.974 3.254 9.346 1.00 91.12 82 THR A CA 1
ATOM 662 C C . THR A 1 82 ? 6.356 4.621 9.647 1.00 91.12 82 THR A C 1
ATOM 664 O O . THR A 1 82 ? 5.895 4.864 10.762 1.00 91.12 82 THR A O 1
ATOM 667 N N . THR A 1 83 ? 6.294 5.512 8.652 1.00 91.00 83 THR A N 1
ATOM 668 C CA . THR A 1 83 ? 5.673 6.838 8.795 1.00 91.00 83 THR A CA 1
ATOM 669 C C . THR A 1 83 ? 4.187 6.735 9.123 1.00 91.00 83 THR A C 1
ATOM 671 O O . THR A 1 83 ? 3.693 7.487 9.961 1.00 91.00 83 THR A O 1
ATOM 674 N N . ILE A 1 84 ? 3.482 5.793 8.497 1.00 89.94 84 ILE A N 1
ATOM 675 C CA . ILE A 1 84 ? 2.056 5.569 8.727 1.00 89.94 84 ILE A CA 1
ATOM 676 C C . ILE A 1 84 ? 1.796 5.110 10.171 1.00 89.94 84 ILE A C 1
ATOM 678 O O . ILE A 1 84 ? 0.988 5.718 10.868 1.00 89.94 84 ILE A O 1
ATOM 682 N N . LEU A 1 85 ? 2.544 4.118 10.665 1.00 88.81 85 LEU A N 1
ATOM 683 C CA . LEU A 1 85 ? 2.417 3.651 12.053 1.00 88.81 85 LEU A CA 1
ATOM 684 C C . LEU A 1 85 ? 2.750 4.747 13.074 1.00 88.81 85 LEU A C 1
ATOM 686 O O . LEU A 1 85 ? 2.090 4.869 14.107 1.00 88.81 85 LEU A O 1
ATOM 690 N N . TYR A 1 86 ? 3.753 5.573 12.779 1.00 90.19 86 TYR A N 1
ATOM 691 C CA . TYR A 1 86 ? 4.082 6.726 13.613 1.00 90.19 86 TYR A CA 1
ATOM 692 C C . TYR A 1 86 ? 2.930 7.742 13.661 1.00 90.19 86 TYR A C 1
ATOM 694 O O . TYR A 1 86 ? 2.574 8.242 14.732 1.00 90.19 86 TYR A O 1
ATOM 702 N N . LEU A 1 87 ? 2.299 8.011 12.516 1.00 87.69 87 LEU A N 1
ATOM 703 C CA . LEU A 1 87 ? 1.141 8.896 12.435 1.00 87.69 87 LEU A CA 1
ATOM 704 C C . LEU A 1 87 ? -0.066 8.330 13.198 1.00 87.69 87 LEU A C 1
ATOM 706 O O . LEU A 1 87 ? -0.748 9.092 13.882 1.00 87.69 87 LEU A O 1
ATOM 710 N N . ALA A 1 88 ? -0.300 7.017 13.146 1.00 85.81 88 ALA A N 1
ATOM 711 C CA . ALA A 1 88 ? -1.356 6.356 13.913 1.00 85.81 88 ALA A CA 1
ATOM 712 C C . ALA A 1 88 ? -1.194 6.598 15.422 1.00 85.81 88 ALA A C 1
ATOM 714 O O . ALA A 1 88 ? -2.161 6.929 16.114 1.00 85.81 88 ALA A O 1
ATOM 715 N N . HIS A 1 89 ? 0.040 6.508 15.930 1.00 83.50 89 HIS A N 1
ATOM 716 C CA . HIS A 1 89 ? 0.335 6.802 17.332 1.00 83.50 89 HIS A CA 1
ATOM 717 C C . HIS A 1 89 ? -0.013 8.252 17.693 1.00 83.50 89 HIS A C 1
ATOM 719 O O . HIS A 1 89 ? -0.667 8.494 18.705 1.00 83.50 89 HIS A O 1
ATOM 725 N N . TYR A 1 90 ? 0.342 9.209 16.831 1.00 82.81 90 TYR A N 1
ATOM 726 C CA . TYR A 1 90 ? 0.018 10.622 17.038 1.00 82.81 90 TYR A CA 1
ATOM 727 C C . TYR A 1 90 ? -1.491 10.917 16.944 1.00 82.81 90 TYR A C 1
ATOM 729 O O . TYR A 1 90 ? -2.018 11.750 17.680 1.00 82.81 90 TYR A O 1
ATOM 737 N N . LEU A 1 91 ? -2.206 10.224 16.053 1.00 83.50 91 LEU A N 1
ATOM 738 C CA . LEU A 1 91 ? -3.652 10.375 15.861 1.00 83.50 91 LEU A CA 1
ATOM 739 C C . LEU A 1 91 ? -4.490 9.678 16.945 1.00 83.50 91 LEU A C 1
ATOM 741 O O . LEU A 1 91 ? -5.689 9.955 17.059 1.00 83.50 91 LEU A O 1
ATOM 745 N N . THR A 1 92 ? -3.890 8.792 17.744 1.00 81.31 92 THR A N 1
ATOM 746 C CA . THR A 1 92 ? -4.590 8.032 18.784 1.00 81.31 92 THR A CA 1
ATOM 747 C C . THR A 1 92 ? -5.070 8.954 19.904 1.00 81.31 92 THR A C 1
ATOM 749 O O . THR A 1 92 ? -4.316 9.359 20.782 1.00 81.31 92 THR A O 1
ATOM 752 N N . ASN A 1 93 ? -6.372 9.248 19.905 1.00 74.25 93 ASN A N 1
ATOM 753 C CA . ASN A 1 93 ? -7.023 10.071 20.920 1.00 74.25 93 ASN A CA 1
ATOM 754 C C . ASN A 1 93 ? -7.886 9.210 21.847 1.00 74.25 93 ASN A C 1
ATOM 756 O O . ASN A 1 93 ? -9.018 8.843 21.514 1.00 74.25 93 ASN A O 1
ATOM 760 N N . LYS A 1 94 ? -7.355 8.924 23.037 1.00 80.38 94 LYS A N 1
ATOM 761 C CA . LYS A 1 94 ? -8.074 8.224 24.106 1.00 80.38 94 LYS A CA 1
ATOM 762 C C . LYS A 1 94 ? -8.835 9.227 24.976 1.00 80.38 94 LYS A C 1
ATOM 764 O O . LYS A 1 94 ? -8.300 10.286 25.322 1.00 80.38 94 LYS A O 1
ATOM 769 N N . LYS A 1 95 ? -10.071 8.902 25.344 1.00 81.56 95 LYS A N 1
ATOM 770 C CA . LYS A 1 95 ? -10.896 9.690 26.272 1.00 81.56 95 LYS A CA 1
ATOM 771 C C . LYS A 1 95 ? -11.251 8.838 27.483 1.00 81.56 95 LYS A C 1
ATOM 773 O O . LYS A 1 95 ? -11.433 7.633 27.351 1.00 81.56 95 LYS A O 1
ATOM 778 N N . CYS A 1 96 ? -11.339 9.459 28.651 1.00 81.56 96 CYS A N 1
ATOM 779 C CA . CYS A 1 96 ? -11.805 8.763 29.841 1.00 81.56 96 CYS A CA 1
ATOM 780 C C . CYS A 1 96 ? -13.311 8.469 29.731 1.00 81.56 96 CYS A C 1
ATOM 782 O O . CYS A 1 96 ? -14.078 9.318 29.281 1.00 81.56 96 CYS A O 1
ATOM 784 N N . SER A 1 97 ? -13.731 7.279 30.158 1.00 80.94 97 SER A N 1
ATOM 785 C CA . SER A 1 97 ? -15.141 6.873 30.227 1.00 80.94 97 SER A CA 1
ATOM 786 C C . SER A 1 97 ? -15.924 7.708 31.253 1.00 80.94 97 SER A C 1
ATOM 788 O O . SER A 1 97 ? -17.104 8.007 31.073 1.00 80.94 97 SER A O 1
ATOM 790 N N . ILE A 1 98 ? -15.238 8.157 32.312 1.00 75.62 98 ILE A N 1
ATOM 791 C CA . ILE A 1 98 ? -15.801 8.961 33.399 1.00 75.62 98 ILE A CA 1
ATOM 792 C C . ILE A 1 98 ? -15.152 10.351 33.374 1.00 75.62 98 ILE A C 1
ATOM 794 O O . ILE A 1 98 ? -14.043 10.555 33.864 1.00 75.62 98 ILE A O 1
ATOM 798 N N . GLY A 1 99 ? -15.862 11.319 32.791 1.00 70.94 99 GLY A N 1
ATOM 799 C CA . GLY A 1 99 ? -15.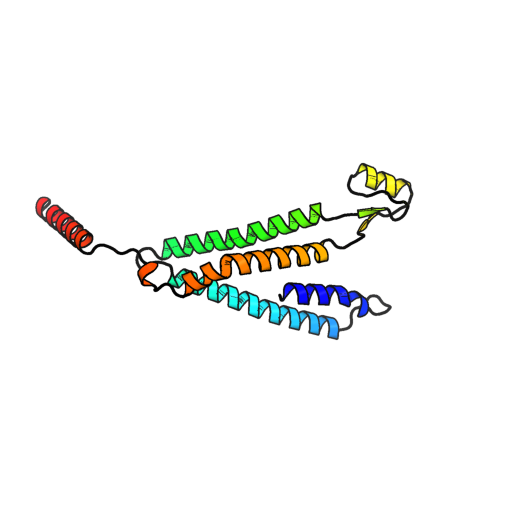421 12.713 32.666 1.00 70.94 99 GLY A CA 1
ATOM 800 C C . GLY A 1 99 ? -14.792 13.061 31.311 1.00 70.94 99 GLY A C 1
ATOM 801 O O . GLY A 1 99 ? -14.493 12.204 30.490 1.00 70.94 99 GLY A O 1
ATOM 802 N N . SER A 1 100 ? -14.599 14.356 31.055 1.00 72.00 100 SER A N 1
ATOM 803 C CA . SER A 1 100 ? -14.152 14.894 29.754 1.00 72.00 100 SER A CA 1
ATOM 804 C C . SER A 1 100 ? -12.627 14.897 29.557 1.00 72.00 100 SER A C 1
ATOM 806 O O . SER A 1 100 ? -12.126 15.528 28.624 1.00 72.00 100 SER A O 1
ATOM 808 N N . THR A 1 101 ? -11.875 14.244 30.445 1.00 75.62 101 THR A N 1
ATOM 809 C CA . THR A 1 101 ? -10.406 14.260 30.451 1.00 75.62 101 THR A CA 1
ATOM 810 C C . THR A 1 101 ? -9.849 13.358 29.344 1.00 75.62 101 THR A C 1
ATOM 812 O O . THR A 1 101 ? -10.333 12.244 29.122 1.00 75.62 101 THR A O 1
ATOM 815 N N . ARG A 1 102 ? -8.827 13.831 28.622 1.00 78.38 102 ARG A N 1
ATOM 816 C CA . ARG A 1 102 ? -8.117 13.034 27.605 1.00 78.38 102 ARG A CA 1
ATOM 817 C C . ARG A 1 102 ? -7.119 12.114 28.301 1.00 78.38 102 ARG A C 1
ATOM 819 O O . ARG A 1 102 ? -6.541 12.528 29.290 1.00 78.38 102 ARG A O 1
ATOM 826 N N . CYS A 1 103 ? -6.901 10.907 27.785 1.00 78.12 103 CYS A N 1
ATOM 827 C CA . CYS A 1 103 ? -5.869 9.994 28.285 1.00 78.12 103 CYS A CA 1
ATOM 828 C C . CYS A 1 103 ? -4.682 9.960 27.311 1.00 78.12 103 CYS A C 1
ATOM 830 O O . CYS A 1 103 ? -4.494 8.973 26.597 1.00 78.12 103 CYS A O 1
ATOM 832 N N . VAL A 1 104 ? -3.928 11.056 27.206 1.00 78.31 104 VAL A N 1
ATOM 833 C CA . VAL A 1 104 ? -2.748 11.116 26.321 1.00 78.31 104 VAL A CA 1
ATOM 834 C C . VAL A 1 104 ? -1.482 10.800 27.110 1.00 78.31 104 VAL A C 1
ATOM 836 O O . VAL A 1 104 ? -0.595 10.109 26.616 1.00 78.31 104 VAL A O 1
ATOM 839 N N . THR A 1 105 ? -1.412 11.281 28.348 1.00 80.06 105 THR A N 1
ATOM 840 C CA . THR A 1 105 ? -0.265 11.097 29.241 1.00 80.06 105 THR A CA 1
ATOM 841 C C . THR A 1 105 ? -0.529 10.036 30.309 1.00 80.06 105 THR A C 1
ATOM 843 O O . THR A 1 105 ? -1.667 9.800 30.713 1.00 80.06 105 THR A O 1
ATOM 846 N N . GLU A 1 106 ? 0.541 9.437 30.838 1.00 81.00 106 GLU A N 1
ATOM 847 C CA . GLU A 1 106 ? 0.459 8.448 31.925 1.00 81.00 106 GLU A CA 1
ATOM 848 C C . GLU A 1 106 ? -0.222 9.020 33.186 1.00 81.00 106 GLU A C 1
ATOM 850 O O . GLU A 1 106 ? -0.903 8.309 33.923 1.00 81.00 106 GLU A O 1
ATOM 855 N N . ILE A 1 107 ? -0.074 10.329 33.426 1.00 82.69 107 ILE A N 1
ATOM 856 C CA . ILE A 1 107 ? -0.701 11.038 34.549 1.00 82.69 107 ILE A CA 1
ATOM 857 C C . ILE A 1 107 ? -2.219 11.091 34.364 1.00 82.69 107 ILE A C 1
ATOM 859 O O . ILE A 1 107 ? -2.968 10.809 35.302 1.00 82.69 107 ILE A O 1
ATOM 863 N N . GLU A 1 108 ? -2.681 11.431 33.162 1.00 81.31 108 GLU A N 1
ATOM 864 C CA . GLU A 1 108 ? -4.106 11.481 32.841 1.00 81.31 108 GLU A CA 1
ATOM 865 C C . GLU A 1 108 ? -4.743 10.090 32.871 1.00 81.31 108 GLU A C 1
ATOM 867 O O . GLU A 1 108 ? -5.834 9.926 33.416 1.00 81.31 108 GLU A O 1
ATOM 872 N N . GLU A 1 109 ? -4.038 9.080 32.360 1.00 82.12 109 GLU A N 1
ATOM 873 C CA . GLU A 1 109 ? -4.484 7.687 32.408 1.00 82.12 109 GLU A CA 1
ATOM 874 C C . GLU A 1 109 ? -4.632 7.200 33.855 1.00 82.12 109 GLU A C 1
ATOM 876 O O . GLU A 1 109 ? -5.697 6.714 34.243 1.00 82.12 109 GLU A O 1
ATOM 881 N N . LYS A 1 110 ? -3.621 7.433 34.701 1.00 83.38 110 LYS A N 1
ATOM 882 C CA . LYS A 1 110 ? -3.687 7.126 36.140 1.00 83.38 110 LYS A CA 1
ATOM 883 C C . LYS A 1 110 ? -4.791 7.906 36.851 1.00 83.38 110 LYS A C 1
ATOM 885 O O . LYS A 1 110 ? -5.385 7.398 37.799 1.00 83.38 110 LYS A O 1
ATOM 890 N N . THR A 1 111 ? -5.075 9.133 36.422 1.00 84.12 111 THR A N 1
ATOM 891 C CA . THR A 1 111 ? -6.152 9.952 36.998 1.00 84.12 111 THR A CA 1
ATOM 892 C C . THR A 1 111 ? -7.528 9.398 36.627 1.00 84.12 111 THR A C 1
ATOM 894 O O . THR A 1 111 ? -8.384 9.277 37.499 1.00 84.12 111 THR A O 1
ATOM 897 N N . CYS A 1 112 ? -7.718 8.982 35.373 1.00 83.75 112 CYS A N 1
ATOM 898 C CA . CYS A 1 112 ? -8.936 8.316 34.910 1.00 83.75 112 CYS A CA 1
ATOM 899 C C . CYS A 1 112 ? -9.170 6.97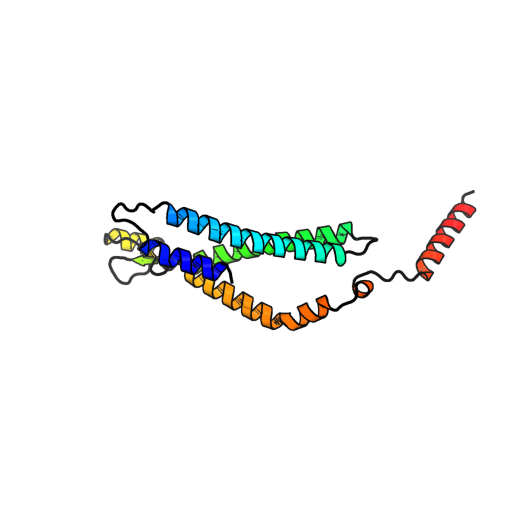9 35.639 1.00 83.75 112 CYS A C 1
ATOM 901 O O . CYS A 1 112 ? -10.266 6.732 36.141 1.00 83.75 112 CYS A O 1
ATOM 903 N N . GLN A 1 113 ? -8.121 6.164 35.799 1.00 85.00 113 GLN A N 1
ATOM 904 C CA . GLN A 1 113 ? -8.193 4.898 36.540 1.00 85.00 113 GLN A CA 1
ATOM 905 C C . GLN A 1 113 ? -8.537 5.104 38.021 1.00 85.00 113 GLN A C 1
ATOM 907 O O . GLN A 1 113 ? -9.339 4.358 38.579 1.00 85.00 113 GLN A O 1
ATOM 912 N N . LYS A 1 114 ? -7.986 6.144 38.665 1.00 85.75 114 LYS A N 1
ATOM 913 C CA . LYS A 1 114 ? -8.333 6.508 40.052 1.00 85.75 114 LYS A CA 1
ATOM 914 C C . LYS A 1 114 ? -9.799 6.910 40.216 1.00 85.75 114 LYS A C 1
ATOM 916 O O . LYS A 1 114 ? -10.359 6.700 41.286 1.00 85.75 114 LYS A O 1
ATOM 921 N N . LEU A 1 115 ? -10.411 7.470 39.174 1.00 84.38 115 LEU A N 1
ATOM 922 C CA . LEU A 1 115 ? -11.841 7.792 39.133 1.00 84.38 115 LEU A CA 1
ATOM 923 C C . LEU A 1 115 ? -12.719 6.563 38.828 1.00 84.38 115 LEU A C 1
ATOM 925 O O . LEU A 1 115 ? -13.936 6.696 38.742 1.00 84.38 115 LEU A O 1
ATOM 929 N N . GLY A 1 116 ? -12.121 5.377 38.667 1.00 83.25 116 GLY A N 1
ATOM 930 C CA . GLY A 1 116 ? -12.819 4.147 38.296 1.00 83.25 116 GLY A CA 1
ATOM 931 C C . GLY A 1 116 ? -13.196 4.070 36.813 1.00 83.25 116 GLY A C 1
ATOM 932 O O . GLY A 1 116 ? -13.992 3.212 36.440 1.00 83.25 116 GLY A O 1
ATOM 933 N N . GLY A 1 117 ? -12.663 4.964 35.972 1.00 82.38 117 GLY A N 1
ATOM 934 C CA . GLY A 1 117 ? -12.928 5.004 34.536 1.00 82.38 117 GLY A CA 1
ATOM 935 C C . GLY A 1 117 ? -11.894 4.229 33.716 1.00 82.38 117 GLY A C 1
ATOM 936 O O . GLY A 1 117 ? -10.735 4.087 34.107 1.00 82.38 117 GLY A O 1
ATOM 937 N N . THR A 1 118 ? -12.308 3.762 32.540 1.00 82.62 118 THR A N 1
ATOM 938 C CA . THR A 1 118 ? -11.429 3.194 31.509 1.00 82.62 118 THR A CA 1
ATOM 939 C C . THR A 1 118 ? -11.129 4.235 30.432 1.00 82.62 118 THR A C 1
ATOM 941 O O . THR A 1 118 ? -11.942 5.118 30.166 1.00 82.62 118 THR A O 1
ATOM 944 N N . CYS A 1 119 ? -9.944 4.172 29.824 1.00 79.69 119 CYS A N 1
ATOM 945 C CA . CYS A 1 119 ? -9.587 5.052 28.712 1.00 79.69 119 CYS A CA 1
ATOM 946 C C . CYS A 1 119 ? -9.989 4.395 27.391 1.00 79.69 119 CYS A C 1
ATOM 948 O O . CYS A 1 119 ? -9.274 3.529 26.883 1.00 79.69 119 CYS A O 1
ATOM 950 N N . ASP A 1 120 ? -11.109 4.837 26.829 1.00 77.94 120 ASP A N 1
ATOM 951 C CA . ASP A 1 120 ? -11.656 4.295 25.593 1.00 77.94 120 ASP A CA 1
ATOM 952 C C . ASP A 1 120 ? -11.195 5.118 24.383 1.00 77.94 120 ASP A C 1
ATOM 954 O O . ASP A 1 120 ? -11.074 6.351 24.410 1.00 77.94 120 ASP A O 1
ATOM 958 N N . VAL A 1 121 ? -10.906 4.421 23.285 1.00 77.06 121 VAL A N 1
ATOM 959 C CA . VAL A 1 121 ? -10.548 5.050 22.012 1.00 77.06 121 VAL A CA 1
ATOM 960 C C . VAL A 1 121 ? -11.831 5.560 21.364 1.00 77.06 121 VAL A C 1
ATOM 962 O O . VAL A 1 121 ? -12.689 4.780 20.969 1.00 77.06 121 VAL A O 1
ATOM 965 N N . SER A 1 122 ? -11.980 6.883 21.273 1.00 69.25 122 SER A N 1
ATOM 966 C CA . SER A 1 122 ? -13.234 7.486 20.791 1.00 69.25 122 SER A CA 1
ATOM 967 C C . SER A 1 122 ? -13.457 7.347 19.280 1.00 69.25 122 SER A C 1
ATOM 969 O O . SER A 1 122 ? -14.596 7.241 18.837 1.00 69.25 122 SER A O 1
ATOM 971 N N . VAL A 1 123 ? -12.381 7.345 18.490 1.00 73.56 123 VAL A N 1
ATOM 972 C CA . VAL A 1 123 ? -12.395 7.101 17.042 1.00 73.56 123 VAL A CA 1
ATOM 973 C C . VAL A 1 123 ? -11.168 6.267 16.722 1.00 73.56 123 VAL A C 1
ATOM 975 O O . VAL A 1 123 ? -10.064 6.655 17.107 1.00 73.56 123 VAL A O 1
ATOM 978 N N . ASP A 1 124 ? -11.360 5.138 16.041 1.00 82.06 124 ASP A N 1
ATOM 979 C CA . ASP A 1 124 ? -10.247 4.294 15.617 1.00 82.06 124 ASP A CA 1
ATOM 980 C C . ASP A 1 124 ? -9.365 5.075 14.619 1.00 82.06 124 ASP A C 1
ATOM 982 O O . ASP A 1 124 ? -9.865 5.501 13.566 1.00 82.06 124 ASP A O 1
ATOM 986 N N . PRO A 1 125 ? -8.073 5.296 14.938 1.00 84.44 125 PRO A N 1
ATOM 987 C CA . PRO A 1 125 ? -7.133 5.996 14.066 1.00 84.44 125 PRO A CA 1
ATOM 988 C C . PRO A 1 125 ? -7.082 5.416 12.654 1.00 84.44 125 PRO A C 1
ATOM 990 O O . PRO A 1 125 ? -6.873 6.173 11.705 1.00 84.44 125 PRO A O 1
ATOM 993 N N . TYR A 1 126 ? -7.351 4.116 12.505 1.00 86.19 126 TYR A N 1
ATOM 994 C CA . TYR A 1 126 ? -7.384 3.414 11.227 1.00 86.19 126 TYR A CA 1
ATOM 995 C C . TYR A 1 126 ? -8.243 4.126 10.170 1.00 86.19 126 TYR A C 1
ATOM 997 O O . TYR A 1 126 ? -7.804 4.324 9.037 1.00 86.19 126 TYR A O 1
ATOM 1005 N N . TYR A 1 127 ? -9.455 4.572 10.520 1.00 86.88 127 TYR A N 1
ATOM 1006 C CA . TYR A 1 127 ? -10.353 5.199 9.540 1.00 86.88 127 TYR A CA 1
ATOM 1007 C C . TYR A 1 127 ? -9.880 6.595 9.120 1.00 86.88 127 TYR A C 1
ATOM 1009 O O . TYR A 1 127 ? -10.007 6.972 7.952 1.00 86.88 127 TYR A O 1
ATOM 1017 N N . ILE A 1 128 ? -9.310 7.354 10.061 1.00 87.88 128 ILE A N 1
ATOM 1018 C CA . ILE A 1 128 ? -8.736 8.680 9.795 1.00 87.88 128 ILE A CA 1
ATOM 1019 C C . ILE A 1 128 ? -7.517 8.530 8.881 1.00 87.88 128 ILE A C 1
ATOM 1021 O O . ILE A 1 128 ? -7.375 9.253 7.895 1.00 87.88 128 ILE A O 1
ATOM 1025 N N . GLU A 1 129 ? -6.663 7.559 9.180 1.00 88.31 129 GLU A N 1
ATOM 1026 C CA . GLU A 1 129 ? -5.454 7.255 8.427 1.00 88.31 129 GLU A CA 1
ATOM 1027 C C . GLU A 1 129 ? -5.769 6.821 6.991 1.00 88.31 129 GLU A C 1
ATOM 1029 O O . GLU A 1 129 ? -5.219 7.389 6.046 1.00 88.31 129 GLU A O 1
ATOM 1034 N N . VAL A 1 130 ? -6.722 5.902 6.798 1.00 90.31 130 VAL A N 1
ATOM 1035 C CA . VAL A 1 130 ? -7.150 5.463 5.458 1.00 90.31 130 VAL A CA 1
ATOM 1036 C C . VAL A 1 130 ? -7.628 6.646 4.613 1.00 90.31 130 VAL A C 1
ATOM 1038 O O . VAL A 1 130 ? -7.274 6.746 3.430 1.00 90.31 130 VAL A O 1
ATOM 1041 N N . PHE A 1 131 ? -8.407 7.561 5.199 1.00 89.00 131 PHE A N 1
ATOM 1042 C CA . PHE A 1 131 ? -8.874 8.756 4.498 1.00 89.00 131 PHE A CA 1
ATOM 1043 C C . PHE A 1 131 ? -7.710 9.686 4.130 1.00 89.00 131 PHE A C 1
ATOM 1045 O O . PHE A 1 131 ? -7.574 10.074 2.966 1.00 89.00 131 PHE A O 1
ATOM 1052 N N . MET A 1 132 ? -6.832 9.985 5.090 1.00 90.19 132 MET A N 1
ATOM 1053 C CA . MET A 1 132 ? -5.670 10.855 4.892 1.00 90.19 132 MET A CA 1
ATOM 1054 C C . MET A 1 132 ? -4.709 10.301 3.835 1.00 90.19 132 MET A C 1
ATOM 1056 O O . MET A 1 132 ? -4.363 11.005 2.884 1.00 90.19 132 MET A O 1
ATOM 1060 N N . CYS A 1 133 ? -4.324 9.027 3.936 1.00 90.75 133 CYS A N 1
ATOM 1061 C CA . CYS A 1 133 ? -3.442 8.373 2.970 1.00 90.75 133 CYS A CA 1
ATOM 1062 C C . CYS A 1 133 ? -4.053 8.352 1.565 1.00 90.75 133 CYS A C 1
ATOM 1064 O O . CYS A 1 133 ? -3.347 8.578 0.580 1.00 90.75 133 CYS A O 1
ATOM 1066 N N . THR A 1 134 ? -5.367 8.139 1.452 1.00 91.62 134 THR A N 1
ATOM 1067 C CA . THR A 1 134 ? -6.039 8.160 0.147 1.00 91.62 134 THR A CA 1
ATOM 1068 C C . THR A 1 134 ? -6.066 9.566 -0.453 1.00 91.62 134 THR A C 1
ATOM 1070 O O . THR A 1 134 ? -5.771 9.720 -1.639 1.00 91.62 134 THR A O 1
ATOM 1073 N N . ALA A 1 135 ? -6.355 10.596 0.345 1.00 92.75 135 ALA A N 1
ATOM 1074 C CA . ALA A 1 135 ? -6.333 11.981 -0.119 1.00 92.75 135 ALA A CA 1
ATOM 1075 C C . ALA A 1 135 ? -4.935 12.384 -0.621 1.00 92.75 135 ALA A C 1
ATOM 1077 O O . ALA A 1 135 ? -4.805 12.901 -1.732 1.00 92.75 135 ALA A O 1
ATOM 1078 N N . ILE A 1 136 ? -3.885 12.068 0.146 1.00 92.62 136 ILE A N 1
ATOM 1079 C CA . ILE A 1 136 ? -2.490 12.329 -0.241 1.00 92.62 136 ILE A CA 1
ATOM 1080 C C . ILE A 1 136 ? -2.141 11.595 -1.543 1.00 92.62 136 ILE A C 1
ATOM 1082 O O . ILE A 1 136 ? -1.568 12.201 -2.450 1.00 92.62 136 ILE A O 1
ATOM 1086 N N . ALA A 1 137 ? -2.525 10.321 -1.675 1.00 91.25 137 ALA A N 1
ATOM 1087 C CA . ALA A 1 137 ? -2.272 9.535 -2.881 1.00 91.25 137 ALA A CA 1
ATOM 1088 C C . ALA A 1 137 ? -2.966 10.123 -4.121 1.00 91.25 137 ALA A C 1
ATOM 1090 O O . ALA A 1 137 ? -2.350 10.199 -5.184 1.00 91.25 137 ALA A O 1
ATOM 1091 N N . ILE A 1 138 ? -4.218 10.577 -3.993 1.00 93.38 138 ILE A N 1
ATOM 1092 C CA . ILE A 1 138 ? -4.958 11.214 -5.092 1.00 93.38 138 ILE A CA 1
ATOM 1093 C C . ILE A 1 138 ? -4.292 12.532 -5.490 1.00 93.38 138 ILE A C 1
ATOM 1095 O O . ILE A 1 138 ? -4.038 12.750 -6.673 1.00 93.38 138 ILE A O 1
ATOM 1099 N N . ILE A 1 139 ? -3.962 13.391 -4.521 1.00 95.31 139 ILE A N 1
ATOM 1100 C CA . ILE A 1 139 ? -3.298 14.676 -4.783 1.00 95.31 139 ILE A CA 1
ATOM 1101 C C . ILE A 1 139 ? -1.959 14.449 -5.492 1.00 95.31 139 ILE A C 1
ATOM 1103 O O . ILE A 1 139 ? -1.678 15.086 -6.510 1.00 95.31 139 ILE A O 1
ATOM 1107 N N . TRP A 1 140 ? -1.150 13.510 -4.996 1.00 94.50 140 TRP A N 1
ATOM 1108 C CA . TRP A 1 140 ? 0.136 13.171 -5.599 1.00 94.50 140 TRP A CA 1
ATOM 1109 C C . TRP A 1 140 ? -0.024 12.624 -7.018 1.00 94.50 140 TRP A C 1
ATOM 1111 O O . TRP A 1 140 ? 0.687 13.060 -7.928 1.00 94.50 140 TRP A O 1
ATOM 1121 N N . PHE A 1 141 ? -0.983 11.716 -7.225 1.00 92.94 141 PHE A N 1
ATOM 1122 C CA . PHE A 1 141 ? -1.264 11.147 -8.537 1.00 92.94 141 PHE A CA 1
ATOM 1123 C C . PHE A 1 141 ? -1.667 12.235 -9.528 1.00 92.94 141 PHE A C 1
ATOM 1125 O O . PHE A 1 141 ? -1.066 12.322 -10.591 1.00 92.94 141 PHE A O 1
ATOM 1132 N N . LEU A 1 142 ? -2.604 13.118 -9.172 1.00 95.00 142 LEU A N 1
ATOM 1133 C CA . LEU A 1 142 ? -3.029 14.224 -10.035 1.00 95.00 142 LEU A CA 1
ATOM 1134 C C . LEU A 1 142 ? -1.871 15.177 -10.363 1.00 95.00 142 LEU A C 1
ATOM 1136 O O . LEU A 1 142 ? -1.726 15.600 -11.511 1.00 95.00 142 LEU A O 1
ATOM 1140 N N . TRP A 1 143 ? -1.014 15.474 -9.381 1.00 96.25 143 TRP A N 1
ATOM 1141 C CA . TRP A 1 143 ? 0.145 16.344 -9.577 1.00 96.25 143 TRP A CA 1
ATOM 1142 C C . TRP A 1 143 ? 1.197 15.729 -10.509 1.00 96.25 143 TRP A C 1
ATOM 1144 O O . TRP A 1 143 ? 1.752 16.420 -11.368 1.00 96.25 143 TRP A O 1
ATOM 1154 N N . LYS A 1 144 ? 1.471 14.427 -10.377 1.00 94.50 144 LYS A N 1
ATOM 1155 C CA . LYS A 1 144 ? 2.491 13.724 -11.171 1.00 94.50 144 LYS A CA 1
ATOM 1156 C C . LYS A 1 144 ? 1.956 13.042 -12.421 1.00 94.50 144 LYS A C 1
ATOM 1158 O O . LYS A 1 144 ? 2.764 12.619 -13.241 1.00 94.50 144 LYS A O 1
ATOM 1163 N N . TYR A 1 145 ? 0.644 13.012 -12.633 1.00 92.69 145 TYR A N 1
ATOM 1164 C CA . TYR A 1 145 ? 0.006 12.332 -13.760 1.00 92.69 145 TYR A CA 1
ATOM 1165 C C . TYR A 1 145 ? 0.623 12.716 -15.109 1.00 92.69 145 TYR A C 1
ATOM 1167 O O . TYR A 1 145 ? 0.973 11.854 -15.912 1.00 92.69 145 TYR A O 1
ATOM 1175 N N . ARG A 1 146 ? 0.850 14.016 -15.336 1.00 91.88 146 ARG A N 1
ATOM 1176 C CA . ARG A 1 146 ? 1.480 14.501 -16.575 1.00 91.88 146 ARG A CA 1
ATOM 1177 C C . ARG A 1 146 ? 2.926 14.032 -16.726 1.00 91.88 146 ARG A C 1
ATOM 1179 O O . ARG A 1 146 ? 3.338 13.695 -17.829 1.00 91.88 146 ARG A O 1
ATOM 1186 N N . ALA A 1 147 ? 3.686 13.999 -15.632 1.00 91.94 147 ALA A N 1
ATOM 1187 C CA . ALA A 1 147 ? 5.058 13.505 -15.648 1.00 91.94 147 ALA A CA 1
ATOM 1188 C C . ALA A 1 147 ? 5.094 11.994 -15.912 1.00 91.94 147 ALA A C 1
ATOM 1190 O O . ALA A 1 147 ? 5.892 11.548 -16.725 1.00 91.94 147 ALA A O 1
ATOM 1191 N N . LEU A 1 148 ? 4.191 11.222 -15.297 1.00 89.06 148 LEU A N 1
ATOM 1192 C CA . LEU A 1 148 ? 4.064 9.782 -15.535 1.00 89.06 148 LEU A CA 1
ATOM 1193 C C . LEU A 1 148 ? 3.742 9.485 -17.002 1.00 89.06 148 LEU A C 1
ATOM 1195 O O . LEU A 1 148 ? 4.419 8.665 -17.614 1.00 89.06 148 LEU A O 1
ATOM 1199 N N . LEU A 1 149 ? 2.777 10.203 -17.586 1.00 89.25 149 LEU A N 1
ATOM 1200 C CA . LEU A 1 149 ? 2.467 10.079 -19.012 1.00 89.25 149 LEU A CA 1
ATOM 1201 C C . LEU A 1 149 ? 3.671 10.432 -19.883 1.00 89.25 149 LEU A C 1
ATOM 1203 O O . LEU A 1 149 ? 3.973 9.711 -20.828 1.00 89.25 149 LEU A O 1
ATOM 1207 N N . HIS A 1 150 ? 4.378 11.515 -19.561 1.00 89.94 150 HIS A N 1
ATOM 1208 C CA . HIS A 1 150 ? 5.570 11.894 -20.308 1.00 89.94 150 HIS A CA 1
ATOM 1209 C C . HIS A 1 150 ? 6.621 10.777 -20.287 1.00 89.94 150 HIS A C 1
ATOM 1211 O O . HIS A 1 150 ? 7.074 10.361 -21.348 1.00 89.94 150 HIS A O 1
ATOM 1217 N N . LEU A 1 151 ? 6.933 10.235 -19.106 1.00 87.19 151 LEU A N 1
ATOM 1218 C CA . LEU A 1 151 ? 7.876 9.125 -18.949 1.00 87.19 151 LEU A CA 1
ATOM 1219 C C . LEU A 1 151 ? 7.427 7.858 -19.695 1.00 87.19 151 LEU A C 1
ATOM 1221 O O . LEU A 1 151 ? 8.270 7.154 -20.242 1.00 87.19 151 LEU A O 1
ATOM 1225 N N . GLN A 1 152 ? 6.122 7.585 -19.753 1.00 85.81 152 GLN A N 1
ATOM 1226 C CA . GLN A 1 152 ? 5.571 6.435 -20.473 1.00 85.81 152 GLN A CA 1
ATOM 1227 C C . GLN A 1 152 ? 5.739 6.550 -21.997 1.00 85.81 152 GLN A C 1
ATOM 1229 O O . GLN A 1 152 ? 5.962 5.538 -22.658 1.00 85.81 152 GLN A O 1
ATOM 1234 N N . TYR A 1 153 ? 5.643 7.757 -22.563 1.00 86.50 153 TYR A N 1
ATOM 1235 C CA . TYR A 1 153 ? 5.816 7.984 -24.004 1.00 86.50 153 TYR A CA 1
ATOM 1236 C C . TYR A 1 153 ? 7.280 8.155 -24.436 1.00 86.50 153 TYR A C 1
ATOM 1238 O O . TYR A 1 153 ? 7.552 8.239 -25.637 1.00 86.50 153 TYR A O 1
ATOM 1246 N N . LEU A 1 154 ? 8.234 8.220 -23.499 1.00 86.88 154 LEU A N 1
ATOM 1247 C CA . LEU A 1 154 ? 9.647 8.355 -23.845 1.00 86.88 154 LEU A CA 1
ATOM 1248 C C . LEU A 1 154 ? 10.162 7.080 -24.541 1.00 86.88 154 LEU A C 1
ATOM 1250 O O . LEU A 1 154 ? 10.017 5.983 -23.997 1.00 86.88 154 LEU A O 1
ATOM 1254 N N . PRO A 1 155 ? 10.823 7.197 -25.708 1.00 83.12 155 PRO A N 1
ATOM 1255 C CA . PRO A 1 155 ? 11.409 6.043 -26.378 1.00 83.12 155 PRO A CA 1
ATOM 1256 C C . PRO A 1 155 ? 12.580 5.477 -25.564 1.00 83.12 155 PRO A C 1
ATOM 1258 O O . PRO A 1 155 ? 13.334 6.232 -24.950 1.00 83.12 155 PRO A O 1
ATOM 1261 N N . MET A 1 156 ? 12.805 4.159 -25.630 1.00 78.25 156 MET A N 1
ATOM 1262 C CA . MET A 1 156 ? 13.889 3.471 -24.897 1.00 78.25 156 MET A CA 1
ATOM 1263 C C . MET A 1 156 ? 15.273 4.096 -25.113 1.00 78.25 156 MET A C 1
ATOM 1265 O O . MET A 1 156 ? 16.090 4.151 -24.198 1.00 78.25 156 MET A O 1
ATOM 1269 N N . SER A 1 157 ? 15.520 4.655 -26.299 1.00 75.88 157 SER A N 1
ATOM 1270 C CA . SER A 1 157 ? 16.775 5.338 -26.632 1.00 75.88 157 SER A CA 1
ATOM 1271 C C . SER A 1 157 ? 17.064 6.590 -25.795 1.00 75.88 157 SER A C 1
ATOM 1273 O O . SER A 1 157 ? 18.186 7.089 -25.836 1.00 75.88 157 SER A O 1
ATOM 1275 N N . ALA A 1 158 ? 16.058 7.155 -25.117 1.00 81.25 158 ALA A N 1
ATOM 1276 C CA . ALA A 1 158 ? 16.223 8.292 -24.211 1.00 81.25 158 ALA A CA 1
ATOM 1277 C C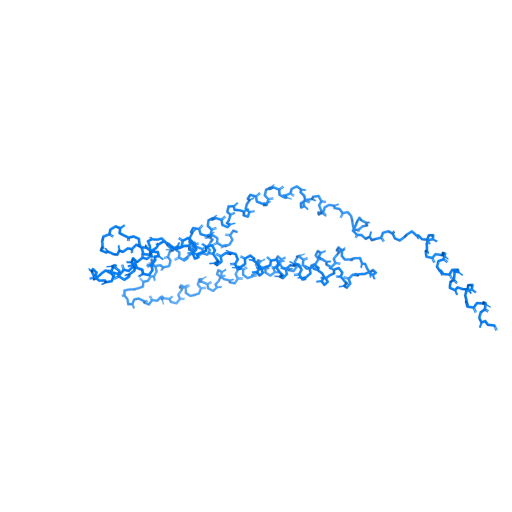 . ALA A 1 158 ? 16.710 7.865 -22.815 1.00 81.25 158 ALA A C 1
ATOM 1279 O O . ALA A 1 158 ? 17.273 8.682 -22.093 1.00 81.25 158 ALA A O 1
ATOM 1280 N N . TRP A 1 159 ? 16.509 6.596 -22.455 1.00 77.88 159 TRP A N 1
ATOM 1281 C CA . TRP A 1 159 ? 16.891 6.025 -21.163 1.00 77.88 159 TRP A CA 1
ATOM 1282 C C . TRP A 1 159 ? 18.285 5.385 -21.181 1.00 77.88 159 TRP A C 1
ATOM 1284 O O . TRP A 1 159 ? 18.923 5.253 -20.142 1.00 77.88 159 TRP A O 1
ATOM 1294 N N . GLN A 1 160 ? 18.767 5.018 -22.370 1.00 75.81 160 GLN A N 1
ATOM 1295 C CA . GLN A 1 160 ? 20.067 4.383 -22.578 1.00 75.81 160 GLN A CA 1
ATOM 1296 C C . GLN A 1 160 ? 21.190 5.412 -22.748 1.00 75.81 160 GLN A C 1
ATOM 1298 O O . GLN A 1 160 ? 21.024 6.466 -23.374 1.00 75.81 160 GLN A O 1
ATOM 1303 N N . VAL A 1 161 ? 22.376 5.081 -22.245 1.00 71.19 161 VAL A N 1
ATOM 1304 C CA . VAL A 1 161 ? 23.578 5.898 -22.396 1.00 71.19 161 VAL A CA 1
ATOM 1305 C C . VAL A 1 161 ? 24.037 5.838 -23.851 1.00 71.19 161 VAL A C 1
ATOM 1307 O O . VAL A 1 161 ? 24.468 4.803 -24.365 1.00 71.19 161 VAL A O 1
ATOM 1310 N N . ARG A 1 162 ? 24.002 6.985 -24.538 1.00 66.12 162 ARG A N 1
ATOM 1311 C CA . ARG A 1 162 ? 24.583 7.108 -25.880 1.00 66.12 162 ARG A CA 1
ATOM 1312 C C . ARG A 1 162 ? 26.103 7.046 -25.789 1.00 66.12 162 ARG A C 1
ATOM 1314 O O . ARG A 1 162 ? 26.761 8.060 -25.565 1.00 66.12 162 ARG A O 1
ATOM 1321 N N . ILE A 1 163 ? 26.675 5.867 -26.017 1.00 63.78 163 ILE A N 1
ATOM 1322 C CA . ILE A 1 163 ? 28.121 5.772 -26.209 1.00 63.78 163 ILE A CA 1
ATOM 1323 C C . ILE A 1 163 ? 28.458 6.343 -27.581 1.00 63.78 163 ILE A C 1
ATOM 1325 O O . ILE A 1 163 ? 28.007 5.853 -28.618 1.00 63.78 163 ILE A O 1
ATOM 1329 N N . ASN A 1 164 ? 29.250 7.410 -27.585 1.00 64.62 164 ASN A N 1
ATOM 1330 C CA . ASN A 1 164 ? 29.744 7.999 -28.814 1.00 64.62 164 ASN A CA 1
ATOM 1331 C C . ASN A 1 164 ? 30.707 6.990 -29.456 1.00 64.62 164 ASN A C 1
ATOM 1333 O O . ASN A 1 164 ? 31.768 6.724 -28.896 1.00 64.62 164 ASN A O 1
ATOM 1337 N N . ARG A 1 165 ? 30.339 6.403 -30.603 1.00 60.94 165 ARG A N 1
ATOM 1338 C CA . ARG A 1 165 ? 31.099 5.317 -31.258 1.00 60.94 165 ARG A CA 1
ATOM 1339 C C . ARG A 1 165 ? 32.566 5.700 -31.533 1.00 60.94 165 ARG A C 1
ATOM 1341 O O . ARG A 1 165 ? 33.433 4.841 -31.496 1.00 60.94 165 ARG A O 1
ATOM 1348 N N . ARG A 1 166 ? 32.852 7.003 -31.683 1.00 60.44 166 ARG A N 1
ATOM 1349 C CA . ARG A 1 166 ? 34.216 7.558 -31.753 1.00 60.44 166 ARG A CA 1
ATOM 1350 C C . ARG A 1 166 ? 35.078 7.265 -30.521 1.00 60.44 166 ARG A C 1
ATOM 1352 O O . ARG A 1 166 ? 36.270 7.084 -30.676 1.00 60.44 166 ARG A O 1
ATOM 1359 N N . ARG A 1 167 ? 34.499 7.213 -29.319 1.00 60.59 167 ARG A N 1
ATOM 1360 C CA . ARG A 1 167 ? 35.248 6.986 -28.073 1.00 60.59 167 ARG A CA 1
ATOM 1361 C C . ARG A 1 167 ? 35.619 5.510 -27.868 1.00 60.59 167 ARG A C 1
ATOM 1363 O O . ARG A 1 167 ? 36.638 5.253 -27.258 1.00 60.59 167 ARG A O 1
ATOM 1370 N N . ILE A 1 168 ? 34.816 4.583 -28.409 1.00 62.50 168 ILE A N 1
ATOM 1371 C CA . ILE A 1 168 ? 35.117 3.138 -28.411 1.00 62.50 168 ILE A CA 1
ATOM 1372 C C . ILE A 1 168 ? 36.259 2.838 -29.386 1.00 62.50 168 ILE A C 1
ATOM 1374 O O . ILE A 1 168 ? 37.171 2.109 -29.047 1.00 62.50 168 ILE A O 1
ATOM 1378 N N . LEU A 1 169 ? 36.235 3.435 -30.583 1.00 61.56 169 LEU A N 1
ATOM 1379 C CA . LEU A 1 169 ? 37.309 3.238 -31.562 1.00 61.56 169 LEU A CA 1
ATOM 1380 C C . LEU A 1 169 ? 38.651 3.788 -31.064 1.00 61.56 169 LEU A C 1
ATOM 1382 O O . LEU A 1 169 ? 39.672 3.172 -31.306 1.00 61.56 169 LEU A O 1
ATOM 1386 N N . VAL A 1 170 ? 38.642 4.917 -30.348 1.00 63.81 170 VAL A N 1
ATOM 1387 C CA . VAL A 1 170 ? 39.862 5.461 -29.732 1.00 63.81 170 VAL A CA 1
ATOM 1388 C C . VAL A 1 170 ? 40.378 4.544 -28.622 1.00 63.81 170 VAL A C 1
ATOM 1390 O O . VAL A 1 170 ? 41.564 4.266 -28.621 1.00 63.81 170 VAL A O 1
ATOM 1393 N N . SER A 1 171 ? 39.515 4.003 -27.748 1.00 61.00 171 SER A N 1
ATOM 1394 C CA . SER A 1 171 ? 39.974 3.048 -26.725 1.00 61.00 171 SER A CA 1
ATOM 1395 C C . SER A 1 171 ? 40.491 1.742 -27.326 1.00 61.00 171 SER A C 1
ATOM 1397 O O . SER A 1 171 ? 41.491 1.226 -26.857 1.00 61.00 171 SER A O 1
ATOM 1399 N N . GLU A 1 172 ? 39.852 1.235 -28.386 1.00 69.38 172 GLU A N 1
ATOM 1400 C CA . GLU A 1 172 ? 40.322 0.033 -29.087 1.00 69.38 172 GLU A CA 1
ATOM 1401 C C . GLU A 1 172 ? 41.694 0.270 -29.745 1.00 69.38 172 GLU A C 1
ATOM 1403 O O . GLU A 1 172 ? 42.560 -0.593 -29.672 1.00 69.38 172 GLU A O 1
ATOM 1408 N N . CYS A 1 173 ? 41.923 1.455 -30.332 1.00 60.00 173 CYS A N 1
ATOM 1409 C CA . CYS A 1 173 ? 43.231 1.829 -30.878 1.00 60.00 173 CYS A CA 1
ATOM 1410 C C . CYS A 1 173 ? 44.293 2.038 -29.789 1.00 60.00 173 CYS A C 1
ATOM 1412 O O . CYS A 1 173 ? 45.428 1.617 -29.985 1.00 60.00 173 CYS A O 1
ATOM 1414 N N . ASP A 1 174 ? 43.942 2.657 -28.657 1.00 68.69 174 ASP A N 1
ATOM 1415 C CA . ASP A 1 174 ? 44.863 2.850 -27.528 1.00 68.69 174 ASP A CA 1
ATOM 1416 C C . ASP A 1 174 ? 45.287 1.493 -26.926 1.00 68.69 174 ASP A C 1
ATOM 1418 O O . ASP A 1 174 ? 46.459 1.290 -26.591 1.00 68.69 174 ASP A O 1
ATOM 1422 N N . ASP A 1 175 ? 44.353 0.538 -26.839 1.00 68.38 175 ASP A N 1
ATOM 1423 C CA . ASP A 1 175 ? 44.624 -0.829 -26.389 1.00 68.38 175 ASP A CA 1
ATOM 1424 C C . ASP A 1 175 ? 45.509 -1.587 -27.403 1.00 68.38 175 ASP A C 1
ATOM 1426 O O . ASP A 1 175 ? 46.482 -2.243 -27.020 1.00 68.38 175 ASP A O 1
ATOM 1430 N N . GLU A 1 176 ? 45.247 -1.455 -28.708 1.00 70.44 176 GLU A N 1
ATOM 1431 C CA . GLU A 1 176 ? 46.038 -2.088 -29.777 1.00 70.44 176 GLU A CA 1
ATOM 1432 C C . GLU A 1 176 ? 47.471 -1.513 -29.862 1.00 70.44 176 GLU A C 1
ATOM 1434 O O . GLU A 1 176 ? 48.442 -2.268 -29.986 1.00 70.44 176 GLU A O 1
ATOM 1439 N N . GLU A 1 177 ? 47.638 -0.197 -29.689 1.00 68.00 177 GLU A N 1
ATOM 1440 C CA . GLU A 1 177 ? 48.943 0.480 -29.640 1.00 68.00 177 GLU A CA 1
ATOM 1441 C C . GLU A 1 177 ? 49.749 0.078 -28.391 1.00 68.00 177 GLU A C 1
ATOM 1443 O O . GLU A 1 177 ? 50.941 -0.230 -28.489 1.00 68.00 177 GLU A O 1
ATOM 1448 N N . SER A 1 178 ? 49.103 -0.032 -27.224 1.00 67.62 178 SER A N 1
ATOM 1449 C CA . SER A 1 178 ? 49.753 -0.508 -25.991 1.00 67.62 178 SER A CA 1
ATOM 1450 C C . SER A 1 178 ? 50.233 -1.962 -26.093 1.00 67.62 178 SER A C 1
ATOM 1452 O O . SER A 1 178 ? 51.270 -2.326 -25.528 1.00 67.62 178 SER A O 1
ATOM 1454 N N . THR A 1 179 ? 49.515 -2.797 -26.847 1.00 70.44 179 THR A N 1
ATOM 1455 C CA . THR A 1 179 ? 49.888 -4.203 -27.055 1.00 70.44 179 THR A CA 1
ATOM 1456 C C . THR A 1 179 ? 51.068 -4.345 -28.025 1.00 70.44 179 THR A C 1
ATOM 1458 O O . THR A 1 179 ? 51.901 -5.228 -27.835 1.00 70.44 179 THR A O 1
ATOM 1461 N N . MET A 1 180 ? 51.191 -3.457 -29.021 1.00 62.47 180 MET A N 1
ATOM 1462 C CA . MET A 1 180 ? 52.335 -3.439 -29.947 1.00 62.47 180 MET A CA 1
ATOM 1463 C C . MET A 1 180 ? 53.618 -2.862 -29.337 1.00 62.47 180 MET A C 1
ATOM 1465 O O . MET A 1 180 ? 54.703 -3.288 -29.713 1.00 62.47 180 MET A O 1
ATOM 1469 N N . ILE A 1 181 ? 53.524 -1.914 -28.400 1.00 67.94 181 ILE A N 1
ATOM 1470 C CA . ILE A 1 181 ? 54.705 -1.330 -27.733 1.00 67.94 181 ILE A CA 1
ATOM 1471 C C . ILE A 1 181 ? 55.354 -2.316 -26.739 1.00 67.94 181 ILE A C 1
ATOM 1473 O O . ILE A 1 181 ? 56.542 -2.201 -26.443 1.00 67.94 181 ILE A O 1
ATOM 1477 N N . ASN A 1 182 ? 54.591 -3.287 -26.227 1.00 63.84 182 ASN A N 1
ATOM 1478 C CA . ASN A 1 182 ? 55.038 -4.256 -25.220 1.00 63.84 182 ASN A CA 1
ATOM 1479 C C . ASN A 1 182 ? 55.400 -5.650 -25.790 1.00 63.84 182 ASN A C 1
ATOM 1481 O O . ASN A 1 182 ? 55.599 -6.580 -25.002 1.00 63.84 182 ASN A O 1
ATOM 1485 N N . ALA A 1 183 ? 55.474 -5.804 -27.117 1.00 55.62 183 ALA A N 1
ATOM 1486 C CA . ALA A 1 183 ? 55.870 -7.030 -27.826 1.00 55.62 183 ALA A CA 1
ATOM 1487 C C . ALA A 1 183 ? 57.240 -6.866 -28.503 1.00 55.62 183 ALA A C 1
ATOM 1489 O O . ALA A 1 183 ? 58.004 -7.860 -28.514 1.00 55.62 183 ALA A O 1
#

Sequence (183 aa):
MVGIIMAVFVYITPSFQNSDKTFPWYYYTLAIIIYAIHQIFLYNMFVSQMAFFALVSDPKIGGTYMTLLNTLSNLGRDWASTTILYLAHYLTNKKCSIGSTRCVTEIEEKTCQKLGGTCDVSVDPYYIEVFMCTAIAIIWFLWKYRALLHLQYLPMSAWQVRINRRRILVSECDDEESTMINA

Radius of gyration: 27.98 Å; chains: 1; bounding box: 81×35×72 Å

Organism: NCBI:txid392032

Foldseek 3Di:
DLLVVVVVLVVCVVVQQDPVRDHDPVNVVVVVVSVVVVVVVVVVVVVVQLVVLQLLQAPVRSVVSSVVSVVCVVVVVVVVVVVLVVVQLVQFWWAWPPDGFTDNDPVSCVVSVVVVTHTDGPDRSSVVSSVVVVVVVVVVCVVCVVVVVVVVPDDSVVSYDPDPVVVVVVVVVVVVVVVVVVD

Secondary structure (DSSP, 8-state):
-HHHHHHHHHHHGGGG--TTSPPPHHHHHHHHHHHHHHHHHHHHHHHHHHHHHHHHS-TTTHHHHHHHHHHHHHHHHHHHHHHHHHHHHHH--EEESSSS-B--SHHHHHHHHHTT--EEESS-HHHHHHHHHHHHHHHHHHHHHHHHHHHHHS-GGGTS----HHHHHHHHHHHHHHHHHT-

InterPro domains:
  IPR004752 AmpG-like permease/Acetyl-coenzyme A transporter 1 [PTHR12778] (2-155)
  IPR024371 Acetyl-coenzyme A transporter 1-like [PF13000] (19-161)
  IPR036259 MFS transporter superfamily [SSF103473] (4-145)